Protein AF-A0A6P0Z6N1-F1 (afdb_monomer_lite)

Radius of gyration: 16.87 Å; chains: 1; bounding box: 53×47×27 Å

Sequence (108 aa):
IQEVVEIQPEQQIAQHNYTTEQMQTLAKTAVEIQQFLTQLQAQGYSLEDAQQKLASDWATQAKLNPTVKTKLENLRQYLNNATAQSILGEPALKVINWARELSGILLR

pLDDT: mean 76.7, std 16.62, range [38.41, 93.12]

Secondary structure (DSSP, 8-state):
-------------------HHHHHHHHHHHHHHHHHHHHHHHTT--HHHHHHHHHHHHHHHHHH-HHHHHHHHHHHHHHTSHHHHHHHHHHHHHHHHHHHHHTT----

Structure (mmCIF, N/CA/C/O backbone):
data_AF-A0A6P0Z6N1-F1
#
_entry.id   AF-A0A6P0Z6N1-F1
#
loop_
_atom_site.group_PDB
_atom_site.id
_atom_site.type_symbol
_atom_site.label_atom_id
_atom_site.label_alt_id
_atom_site.label_comp_id
_atom_site.label_asym_id
_atom_site.label_entity_id
_atom_site.label_seq_id
_atom_site.pdbx_PDB_ins_code
_atom_site.Cartn_x
_atom_site.Cartn_y
_atom_site.Cartn_z
_atom_site.occupancy
_atom_site.B_iso_or_equiv
_atom_site.auth_seq_id
_atom_site.auth_comp_id
_atom_site.auth_asym_id
_atom_site.auth_atom_id
_atom_site.pdbx_PDB_model_num
ATOM 1 N N . ILE A 1 1 ? 39.189 -38.153 -2.707 1.00 43.16 1 ILE A N 1
ATOM 2 C CA . ILE A 1 1 ? 39.049 -37.118 -1.655 1.00 43.16 1 ILE A CA 1
ATOM 3 C C . ILE A 1 1 ? 38.981 -35.804 -2.432 1.00 43.16 1 ILE A C 1
ATOM 5 O O . ILE A 1 1 ? 39.949 -35.528 -3.124 1.00 43.16 1 ILE A O 1
ATOM 9 N N . GLN A 1 2 ? 37.778 -35.324 -2.788 1.00 40.50 2 GLN A N 1
ATOM 10 C CA . GLN A 1 2 ? 36.981 -34.321 -2.036 1.00 40.50 2 GLN A CA 1
ATOM 11 C C . GLN A 1 2 ? 37.829 -33.052 -1.796 1.00 40.50 2 GLN A C 1
ATOM 13 O O . GLN A 1 2 ? 38.944 -33.181 -1.318 1.00 40.50 2 GLN A O 1
ATOM 18 N N . GLU A 1 3 ? 37.443 -31.840 -2.190 1.00 42.31 3 GLU A N 1
ATOM 19 C CA . GLU A 1 3 ? 36.130 -31.199 -2.074 1.00 42.31 3 GLU A CA 1
ATOM 20 C C . GLU A 1 3 ? 35.762 -30.389 -3.325 1.00 42.31 3 GLU A C 1
ATOM 22 O O . GLU A 1 3 ? 36.521 -29.549 -3.804 1.00 42.31 3 GLU A O 1
ATOM 27 N N . VAL A 1 4 ? 34.548 -30.619 -3.819 1.00 46.22 4 VAL A N 1
ATOM 28 C CA . VAL A 1 4 ? 33.827 -29.658 -4.651 1.00 46.22 4 VAL A CA 1
ATOM 29 C C . VAL A 1 4 ? 33.225 -28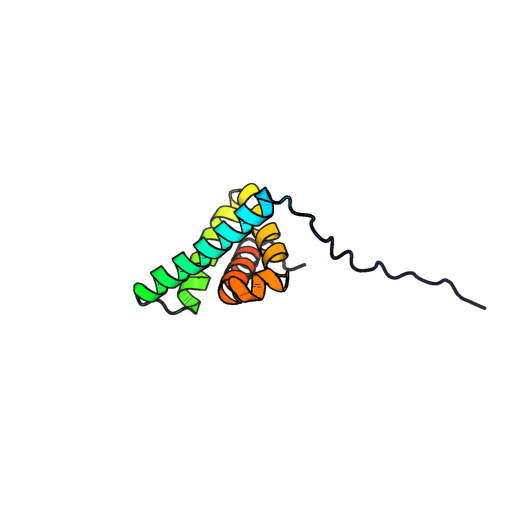.675 -3.655 1.00 46.22 4 VAL A C 1
ATOM 31 O O . VAL A 1 4 ? 32.314 -29.041 -2.916 1.00 46.22 4 VAL A O 1
ATOM 34 N N . VAL A 1 5 ? 33.775 -27.465 -3.564 1.00 46.31 5 VAL A N 1
ATOM 35 C CA . VAL A 1 5 ? 33.132 -26.392 -2.800 1.00 46.31 5 VAL A CA 1
ATOM 36 C C . VAL A 1 5 ? 31.929 -25.954 -3.623 1.00 46.31 5 VAL A C 1
ATOM 38 O O . VAL A 1 5 ? 32.034 -25.155 -4.552 1.00 46.31 5 VAL A O 1
ATOM 41 N N . GLU A 1 6 ? 30.792 -26.569 -3.323 1.00 43.88 6 GLU A N 1
ATOM 42 C CA . GLU A 1 6 ? 29.479 -26.153 -3.784 1.00 43.88 6 GLU A CA 1
ATOM 43 C C . GLU A 1 6 ? 29.203 -24.784 -3.155 1.00 43.88 6 GLU A C 1
ATOM 45 O O . GLU A 1 6 ? 28.761 -24.665 -2.011 1.00 43.88 6 GLU A O 1
ATOM 50 N N . ILE A 1 7 ? 29.573 -23.729 -3.883 1.00 51.03 7 ILE A N 1
ATOM 51 C CA . ILE A 1 7 ? 29.217 -22.365 -3.517 1.00 51.03 7 ILE A CA 1
ATOM 52 C C . ILE A 1 7 ? 27.707 -22.286 -3.717 1.00 51.03 7 ILE A C 1
ATOM 54 O O . ILE A 1 7 ? 27.211 -22.167 -4.838 1.00 51.03 7 ILE A O 1
ATOM 58 N N . GLN A 1 8 ? 26.988 -22.462 -2.610 1.00 40.97 8 GLN A N 1
ATOM 59 C CA . GLN A 1 8 ? 25.561 -22.204 -2.488 1.00 40.97 8 GLN A CA 1
ATOM 60 C C . GLN A 1 8 ? 25.264 -20.881 -3.201 1.00 40.97 8 GLN A C 1
ATOM 62 O O . GLN A 1 8 ? 26.051 -19.945 -3.032 1.00 40.97 8 GLN A O 1
ATOM 67 N N . PRO A 1 9 ? 24.188 -20.770 -4.001 1.00 43.53 9 PRO A N 1
ATOM 68 C CA . PRO A 1 9 ? 23.814 -19.495 -4.580 1.00 43.53 9 PRO A CA 1
ATOM 69 C C . PRO A 1 9 ? 23.486 -18.578 -3.409 1.00 43.53 9 PRO A C 1
ATOM 71 O O . PRO A 1 9 ? 22.402 -18.657 -2.827 1.00 43.53 9 PRO A O 1
ATOM 74 N N . GLU A 1 10 ? 24.475 -17.771 -3.020 1.00 41.72 10 GLU A N 1
ATOM 75 C CA . GLU A 1 10 ? 24.323 -16.683 -2.082 1.00 41.72 10 GLU A CA 1
ATOM 76 C C . GLU A 1 10 ? 23.075 -15.960 -2.533 1.00 41.72 10 GLU A C 1
ATOM 78 O O . GLU A 1 10 ? 22.972 -15.522 -3.684 1.00 41.72 10 GLU A O 1
ATOM 83 N N . GLN A 1 11 ? 22.084 -15.971 -1.648 1.00 42.66 11 GLN A N 1
ATOM 84 C CA . GLN A 1 11 ? 20.846 -15.260 -1.825 1.00 42.66 11 GLN A CA 1
ATOM 85 C C . GLN A 1 11 ? 21.242 -13.845 -2.208 1.00 42.66 11 GLN A C 1
ATOM 87 O O . GLN A 1 11 ? 21.694 -13.067 -1.370 1.00 42.66 11 GLN A O 1
ATOM 92 N N . GLN A 1 12 ? 21.142 -13.545 -3.502 1.00 38.41 12 GLN A N 1
ATOM 93 C CA . GLN A 1 12 ? 21.240 -12.202 -4.016 1.00 38.41 12 GLN A CA 1
ATOM 94 C C . GLN A 1 12 ? 20.034 -11.488 -3.423 1.00 38.41 12 GLN A C 1
ATOM 96 O O . GLN A 1 12 ? 18.979 -11.373 -4.046 1.00 38.41 12 GLN A O 1
ATOM 101 N N . ILE A 1 13 ? 20.183 -11.001 -2.192 1.00 45.75 13 ILE A N 1
ATOM 102 C CA . ILE A 1 13 ? 19.475 -9.822 -1.745 1.00 45.75 13 ILE A CA 1
ATOM 103 C C . ILE A 1 13 ? 20.055 -8.750 -2.655 1.00 45.75 13 ILE A C 1
ATOM 105 O O . ILE A 1 13 ? 21.063 -8.118 -2.345 1.00 45.75 13 ILE A O 1
ATOM 109 N N . ALA A 1 14 ? 19.514 -8.670 -3.871 1.00 44.22 14 ALA A N 1
ATOM 110 C CA . ALA A 1 14 ? 19.802 -7.604 -4.792 1.00 44.22 14 ALA A CA 1
ATOM 111 C C . ALA A 1 14 ? 19.461 -6.349 -4.003 1.00 44.22 14 ALA A C 1
ATOM 113 O O . ALA A 1 14 ? 18.284 -6.044 -3.801 1.00 44.22 14 ALA A O 1
ATOM 114 N N . GLN A 1 15 ? 20.488 -5.683 -3.469 1.00 48.84 15 GLN A N 1
ATOM 115 C CA . GLN A 1 15 ? 20.359 -4.324 -2.996 1.00 48.84 15 GLN A CA 1
ATOM 116 C C . GLN A 1 15 ? 19.893 -3.566 -4.229 1.00 48.84 15 GLN A C 1
ATOM 118 O O . GLN A 1 15 ? 20.680 -3.263 -5.125 1.00 48.84 15 GLN A O 1
ATOM 123 N N . HIS A 1 16 ? 18.577 -3.392 -4.348 1.00 55.88 16 HIS A N 1
ATOM 124 C CA . HIS A 1 16 ? 18.010 -2.537 -5.361 1.00 55.88 16 HIS A CA 1
ATOM 125 C C . HIS A 1 16 ? 18.575 -1.159 -5.055 1.00 55.88 16 HIS A C 1
ATOM 127 O O . HIS A 1 16 ? 18.179 -0.508 -4.088 1.00 55.88 16 HIS A O 1
ATOM 133 N N . ASN A 1 17 ? 19.559 -0.751 -5.851 1.00 64.38 17 ASN A N 1
ATOM 134 C CA . ASN A 1 17 ? 20.099 0.594 -5.829 1.00 64.38 17 ASN A CA 1
ATOM 135 C C . ASN A 1 17 ? 19.031 1.506 -6.427 1.00 64.38 17 ASN A C 1
ATOM 137 O O . ASN A 1 17 ? 19.071 1.852 -7.606 1.00 64.38 17 ASN A O 1
ATOM 141 N N . TYR A 1 18 ? 18.025 1.832 -5.617 1.00 65.88 18 TYR A N 1
ATOM 142 C CA . TYR A 1 18 ? 17.039 2.836 -5.967 1.00 65.88 18 TYR A CA 1
ATOM 143 C C . TYR A 1 18 ? 17.765 4.154 -6.218 1.00 65.88 18 TYR A C 1
ATOM 145 O O . TYR A 1 18 ? 18.618 4.565 -5.428 1.00 65.88 18 TYR A O 1
ATOM 153 N N . THR A 1 19 ? 17.410 4.844 -7.298 1.00 76.75 19 THR A N 1
ATOM 154 C CA . THR A 1 19 ? 17.842 6.235 -7.461 1.00 76.75 19 THR A CA 1
ATOM 155 C C . THR A 1 19 ? 17.251 7.087 -6.333 1.00 76.75 19 THR A C 1
ATOM 157 O O . THR A 1 19 ? 16.224 6.734 -5.746 1.00 76.75 19 THR A O 1
ATOM 160 N N . THR A 1 20 ? 17.853 8.243 -6.041 1.00 75.06 20 THR A N 1
ATOM 161 C CA . THR A 1 20 ? 17.321 9.181 -5.035 1.00 75.06 20 THR A CA 1
ATOM 162 C C . THR A 1 20 ? 15.844 9.516 -5.284 1.00 75.06 20 THR A C 1
ATOM 164 O O . THR A 1 20 ? 15.048 9.549 -4.348 1.00 75.06 20 THR A O 1
ATOM 167 N N . GLU A 1 21 ? 15.451 9.687 -6.548 1.00 76.12 21 GLU A N 1
ATOM 168 C CA . GLU A 1 21 ? 14.068 9.970 -6.954 1.00 76.12 21 GLU A CA 1
ATOM 169 C C . GLU A 1 21 ? 13.120 8.783 -6.704 1.00 76.12 21 GLU A C 1
ATOM 171 O O . GLU A 1 21 ? 11.995 8.955 -6.220 1.00 76.12 21 GLU A O 1
ATOM 176 N N . GLN A 1 22 ? 13.581 7.555 -6.965 1.00 75.19 22 GLN A N 1
ATOM 177 C CA . GLN A 1 22 ? 12.819 6.344 -6.658 1.00 75.19 22 GLN A CA 1
ATOM 178 C C . GLN A 1 22 ? 12.635 6.178 -5.149 1.00 75.19 22 GLN A C 1
ATOM 180 O O . GLN A 1 22 ? 11.517 5.921 -4.704 1.00 75.19 22 GLN A O 1
ATOM 185 N N . MET A 1 23 ? 13.688 6.393 -4.354 1.00 76.62 23 MET A N 1
ATOM 186 C CA . MET A 1 23 ? 13.589 6.355 -2.892 1.00 76.62 23 MET A CA 1
ATOM 187 C C . MET A 1 23 ? 12.586 7.384 -2.367 1.00 76.62 23 MET A C 1
ATOM 189 O O . MET A 1 23 ? 11.746 7.041 -1.540 1.00 76.62 23 MET A O 1
ATOM 193 N N . GLN A 1 24 ? 12.617 8.620 -2.874 1.00 78.44 24 GLN A N 1
ATOM 194 C CA . GLN A 1 24 ? 11.657 9.661 -2.492 1.00 78.44 24 GLN A CA 1
ATOM 195 C C . GLN A 1 24 ? 10.217 9.280 -2.852 1.00 78.44 24 GLN A C 1
ATOM 197 O O . GLN A 1 24 ? 9.306 9.467 -2.045 1.00 78.44 24 GLN A O 1
ATOM 202 N N . THR A 1 25 ? 10.002 8.700 -4.034 1.00 84.00 25 THR A N 1
ATOM 203 C CA . THR A 1 25 ? 8.673 8.256 -4.481 1.00 84.00 25 THR A CA 1
ATOM 204 C C . THR A 1 25 ? 8.130 7.114 -3.618 1.00 84.00 25 THR A C 1
ATOM 206 O O . THR A 1 25 ? 6.946 7.104 -3.263 1.00 84.00 25 THR A O 1
ATOM 209 N N . LEU A 1 26 ? 8.987 6.154 -3.261 1.00 81.69 26 LEU A N 1
ATOM 210 C CA . LEU A 1 26 ? 8.631 5.025 -2.399 1.00 81.69 26 LEU A CA 1
ATOM 211 C C . LEU A 1 26 ? 8.348 5.492 -0.969 1.00 81.69 26 LEU A C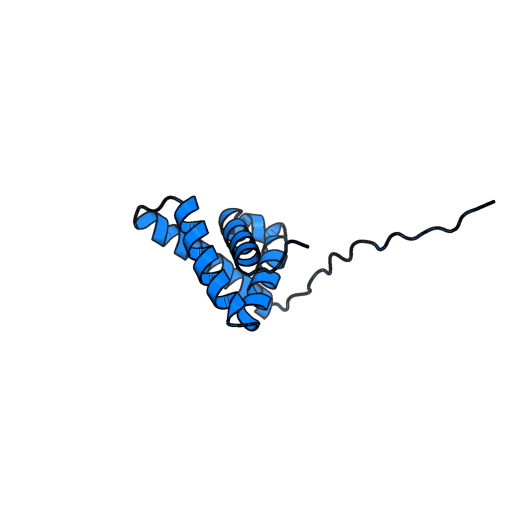 1
ATOM 213 O O . LEU A 1 26 ? 7.312 5.129 -0.414 1.00 81.69 26 LEU A O 1
ATOM 217 N N . ALA A 1 27 ? 9.190 6.374 -0.423 1.00 81.94 27 ALA A N 1
ATOM 218 C CA . ALA A 1 27 ? 8.975 6.998 0.879 1.00 81.94 27 ALA A CA 1
ATOM 219 C C . ALA A 1 27 ? 7.645 7.762 0.921 1.00 81.94 27 ALA A C 1
ATOM 221 O O . ALA A 1 27 ? 6.836 7.548 1.820 1.00 81.94 27 ALA A O 1
ATOM 222 N N . LYS A 1 28 ? 7.371 8.594 -0.094 1.00 84.75 28 LYS A N 1
ATOM 223 C CA . LYS A 1 28 ? 6.108 9.333 -0.212 1.00 84.75 28 LYS A CA 1
ATOM 224 C C . LYS A 1 28 ? 4.909 8.391 -0.233 1.00 84.75 28 LYS A C 1
ATOM 226 O O . LYS A 1 28 ? 3.949 8.605 0.495 1.00 84.75 28 LYS A O 1
ATOM 231 N N . THR A 1 29 ? 4.985 7.326 -1.025 1.00 84.81 29 THR A N 1
ATOM 232 C CA . THR A 1 29 ? 3.889 6.360 -1.123 1.00 84.81 29 THR A CA 1
ATOM 233 C C . THR A 1 29 ? 3.655 5.627 0.20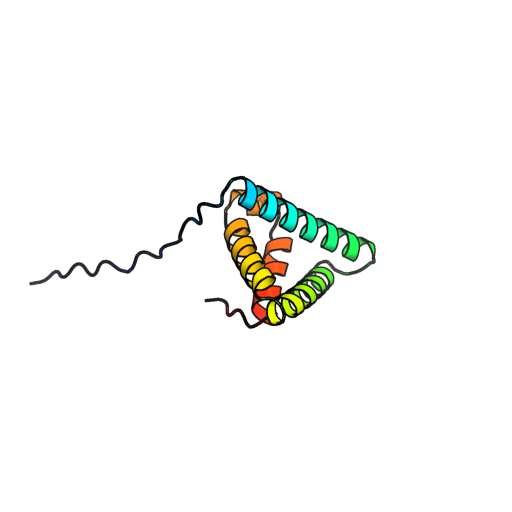5 1.00 84.81 29 THR A C 1
ATOM 235 O O . THR A 1 29 ? 2.517 5.362 0.582 1.00 84.81 29 THR A O 1
ATOM 238 N N . ALA A 1 30 ? 4.715 5.305 0.944 1.00 82.19 30 ALA A N 1
ATOM 239 C CA . ALA A 1 30 ? 4.588 4.699 2.263 1.00 82.19 30 ALA A CA 1
ATOM 240 C C . ALA A 1 30 ? 3.953 5.658 3.290 1.00 82.19 30 ALA A C 1
ATOM 242 O O . ALA A 1 30 ? 3.126 5.228 4.094 1.00 82.19 30 ALA A O 1
ATOM 243 N N . VAL A 1 31 ? 4.269 6.957 3.221 1.00 85.56 31 VAL A N 1
ATOM 244 C CA . VAL A 1 31 ? 3.583 7.991 4.017 1.00 85.56 31 VAL A CA 1
ATOM 245 C C . VAL A 1 31 ? 2.100 8.061 3.646 1.00 85.56 31 VAL A C 1
ATOM 247 O O . VAL A 1 31 ? 1.253 8.096 4.534 1.00 85.56 31 VAL A O 1
ATOM 250 N N . GLU A 1 32 ? 1.764 8.024 2.353 1.00 87.56 32 GLU A N 1
ATOM 251 C CA . GLU A 1 32 ? 0.371 8.019 1.881 1.00 87.56 32 GLU A CA 1
ATOM 252 C C . GLU A 1 32 ? -0.411 6.810 2.426 1.00 87.56 32 GLU A C 1
ATOM 254 O O . GLU A 1 32 ? -1.561 6.962 2.839 1.00 87.56 32 GLU A O 1
ATOM 259 N N . ILE A 1 33 ? 0.215 5.627 2.515 1.00 87.38 33 ILE A N 1
ATOM 260 C CA . ILE A 1 33 ? -0.390 4.443 3.149 1.00 87.38 33 ILE A CA 1
ATOM 261 C C . ILE A 1 33 ? -0.708 4.720 4.622 1.00 87.38 33 ILE A C 1
ATOM 263 O O . ILE A 1 33 ? -1.838 4.497 5.054 1.00 87.38 33 ILE A O 1
ATOM 267 N N . GLN A 1 34 ? 0.253 5.225 5.400 1.00 85.38 34 GLN A N 1
ATOM 268 C CA . GLN A 1 34 ? 0.026 5.533 6.817 1.00 85.38 34 GLN A CA 1
ATOM 269 C C . GLN A 1 34 ? -1.068 6.587 7.018 1.00 85.38 34 GLN A C 1
ATOM 271 O O . GLN A 1 34 ? -1.905 6.456 7.915 1.00 85.38 34 GLN A O 1
ATOM 276 N N . GLN A 1 35 ? -1.086 7.619 6.174 1.00 88.88 35 GLN A N 1
ATOM 277 C CA . GLN A 1 35 ? -2.118 8.650 6.204 1.00 88.88 35 GLN A CA 1
ATOM 278 C C . GLN A 1 35 ? -3.498 8.059 5.915 1.00 88.88 35 GLN A C 1
ATOM 280 O O . GLN A 1 35 ? -4.447 8.362 6.635 1.00 88.88 35 GLN A O 1
ATOM 285 N N . PHE A 1 36 ? -3.610 7.174 4.924 1.00 89.81 36 PHE A N 1
ATOM 286 C CA . PHE A 1 36 ? -4.872 6.511 4.605 1.00 89.81 36 PHE A CA 1
ATOM 287 C C . PHE A 1 36 ? -5.356 5.608 5.745 1.00 89.81 36 PHE A C 1
ATOM 289 O O . PHE A 1 36 ? -6.527 5.659 6.117 1.00 89.81 36 PHE A O 1
ATOM 296 N N . LEU A 1 37 ? -4.455 4.834 6.360 1.00 89.44 37 LEU A N 1
ATOM 297 C CA . LEU A 1 37 ? -4.787 4.027 7.538 1.00 89.44 37 LEU A CA 1
ATOM 298 C C . LEU A 1 37 ? -5.291 4.907 8.689 1.00 89.44 37 LEU A C 1
ATOM 300 O O . LEU A 1 37 ? -6.334 4.618 9.268 1.00 89.44 37 LEU A O 1
ATOM 304 N N . THR A 1 38 ? -4.613 6.026 8.953 1.00 90.19 38 THR A N 1
ATOM 305 C CA . THR A 1 38 ? -5.024 6.996 9.981 1.00 90.19 38 THR A CA 1
ATOM 306 C C . THR A 1 38 ? -6.410 7.580 9.684 1.00 90.19 38 THR A C 1
ATOM 308 O O . THR A 1 38 ? -7.242 7.695 10.583 1.00 90.19 38 THR A O 1
ATOM 311 N N . GLN A 1 39 ? -6.700 7.909 8.420 1.00 92.44 39 GLN A N 1
ATOM 312 C CA . GLN A 1 39 ? -8.013 8.410 8.000 1.00 92.44 39 GLN A CA 1
ATOM 313 C C . GLN A 1 39 ? -9.121 7.368 8.168 1.00 92.44 39 GLN A C 1
ATOM 315 O O . GLN A 1 39 ? -10.238 7.727 8.538 1.00 92.44 39 GLN A O 1
ATOM 320 N N . LEU A 1 40 ? -8.841 6.091 7.903 1.00 90.56 40 LEU A N 1
ATOM 321 C CA . LEU A 1 40 ? -9.805 5.015 8.130 1.00 90.56 40 LEU A CA 1
ATOM 322 C C . LEU A 1 40 ? -10.031 4.772 9.623 1.00 90.56 40 LEU A C 1
ATOM 324 O O . LEU A 1 40 ? -11.174 4.640 10.053 1.00 90.56 40 LEU A O 1
ATOM 328 N N . GLN A 1 41 ? -8.981 4.806 10.440 1.00 90.69 41 GLN A N 1
ATOM 329 C CA . GLN A 1 41 ? -9.138 4.712 11.892 1.00 90.69 41 GLN A CA 1
ATOM 330 C C . GLN A 1 41 ? -9.971 5.871 12.454 1.00 90.69 41 GLN A C 1
ATOM 332 O O . GLN A 1 41 ? -10.843 5.654 13.292 1.00 90.69 41 GLN A O 1
ATOM 337 N N . ALA A 1 42 ? -9.786 7.089 11.935 1.00 93.12 42 ALA A N 1
ATOM 338 C CA . ALA A 1 42 ? -10.610 8.245 12.294 1.00 93.12 42 ALA A CA 1
ATOM 339 C 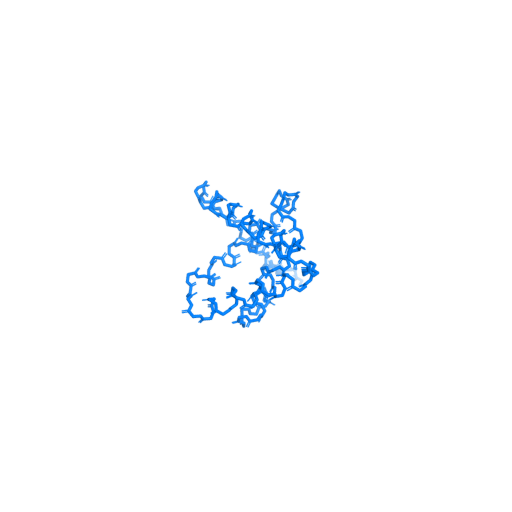C . ALA A 1 42 ? -12.091 8.095 11.884 1.00 93.12 42 ALA A C 1
ATOM 341 O O . ALA A 1 42 ? -12.960 8.719 12.486 1.00 93.12 42 ALA A O 1
ATOM 342 N N . GLN A 1 43 ? -12.391 7.250 10.892 1.00 92.50 43 GLN A N 1
ATOM 343 C CA . GLN A 1 43 ? -13.757 6.891 10.487 1.00 92.50 43 GLN A CA 1
ATOM 344 C C . GLN A 1 43 ? -14.355 5.743 11.321 1.00 92.50 43 GLN A C 1
ATOM 346 O O . GLN A 1 43 ? -15.480 5.323 11.062 1.00 92.50 43 GLN A O 1
ATOM 351 N N . GLY A 1 44 ? -13.625 5.238 12.320 1.00 92.56 44 GLY A N 1
ATOM 352 C CA . GLY A 1 44 ? -14.076 4.173 13.215 1.00 92.56 44 GLY A CA 1
ATOM 353 C C . GLY A 1 44 ? -13.693 2.759 12.775 1.00 92.56 44 GLY A C 1
ATOM 354 O O . GLY A 1 44 ? -14.106 1.803 13.427 1.00 92.56 44 GLY A O 1
ATOM 355 N N . TYR A 1 45 ? -12.901 2.599 11.709 1.00 91.75 45 TYR A N 1
ATOM 356 C CA . TYR A 1 45 ? -12.361 1.288 11.345 1.00 91.75 45 TYR A CA 1
ATOM 357 C C . TYR A 1 45 ? -11.271 0.860 12.330 1.00 91.75 45 TYR A C 1
ATOM 359 O O . TYR A 1 45 ? -10.461 1.674 12.784 1.00 91.75 45 TYR A O 1
ATOM 367 N N . SER A 1 46 ? -11.197 -0.439 12.624 1.00 92.88 46 SER A N 1
ATOM 368 C CA . SER A 1 46 ? -10.012 -0.983 13.285 1.00 92.88 46 SER A CA 1
ATOM 369 C C . SER A 1 46 ? -8.792 -0.836 12.364 1.00 92.88 46 SER A C 1
ATOM 371 O O . SER A 1 46 ? -8.922 -0.740 11.140 1.00 92.88 46 SER A O 1
ATOM 373 N N . LEU A 1 47 ? -7.584 -0.827 12.936 1.00 87.75 47 LEU A N 1
ATOM 374 C CA . LEU A 1 47 ? -6.356 -0.807 12.134 1.00 87.75 47 LEU A CA 1
ATOM 375 C C . LEU A 1 47 ? -6.313 -1.991 11.155 1.00 87.75 47 LEU A C 1
ATOM 377 O O . LEU A 1 47 ? -5.873 -1.836 10.020 1.00 87.75 47 LEU A O 1
ATOM 381 N N . GLU A 1 48 ? -6.789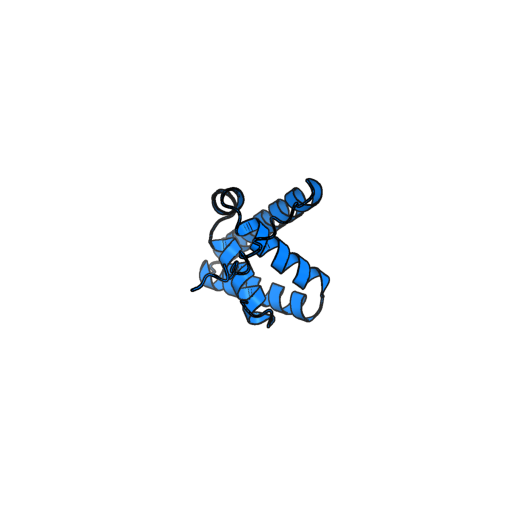 -3.157 11.584 1.00 89.75 48 GLU A N 1
ATOM 382 C CA . GLU A 1 48 ? -6.791 -4.364 10.766 1.00 89.75 48 GLU A CA 1
ATOM 383 C C . GLU A 1 48 ? -7.762 -4.267 9.583 1.00 89.75 48 GLU A C 1
ATOM 385 O O . GLU A 1 48 ? -7.360 -4.522 8.447 1.00 89.75 48 GLU A O 1
ATOM 390 N N . ASP A 1 49 ? -8.995 -3.806 9.812 1.00 91.25 49 ASP A N 1
ATOM 391 C CA . ASP A 1 49 ? -9.968 -3.587 8.733 1.00 91.25 49 ASP A CA 1
ATOM 392 C C . ASP A 1 49 ? -9.461 -2.537 7.740 1.00 91.25 49 ASP A C 1
ATOM 394 O O . ASP A 1 49 ? -9.595 -2.694 6.523 1.00 91.25 49 ASP A O 1
ATOM 398 N N . ALA A 1 50 ? -8.826 -1.477 8.249 1.00 91.81 50 ALA A N 1
ATOM 399 C CA . ALA A 1 50 ? -8.230 -0.441 7.419 1.00 91.81 50 ALA A CA 1
ATOM 400 C C . ALA A 1 50 ? -7.113 -0.998 6.524 1.00 91.81 50 ALA A C 1
ATOM 402 O O . ALA A 1 50 ? -7.050 -0.689 5.329 1.00 91.81 50 ALA A O 1
ATOM 403 N N . GLN A 1 51 ? -6.263 -1.859 7.087 1.00 91.81 51 GLN A N 1
ATOM 404 C CA . GLN A 1 51 ? -5.203 -2.539 6.352 1.00 91.81 51 GLN A CA 1
ATOM 405 C C . GLN A 1 51 ? -5.762 -3.480 5.285 1.00 91.81 51 GLN A C 1
ATOM 407 O O . GLN A 1 51 ? -5.287 -3.445 4.150 1.00 91.81 51 GLN A O 1
ATOM 412 N N . GLN A 1 52 ? -6.776 -4.289 5.615 1.00 91.38 52 GLN A N 1
ATOM 413 C CA . GLN A 1 52 ? -7.403 -5.211 4.663 1.00 91.38 52 GLN A CA 1
ATOM 414 C C . GLN A 1 52 ? -8.062 -4.456 3.512 1.00 91.38 52 GLN A C 1
ATOM 416 O O . GLN A 1 52 ? -7.893 -4.826 2.349 1.00 91.38 52 GLN A O 1
ATOM 421 N N . LYS A 1 53 ? -8.775 -3.369 3.824 1.00 91.56 53 LYS A N 1
ATOM 422 C CA . LYS A 1 53 ? -9.451 -2.541 2.826 1.00 91.56 53 LYS A CA 1
ATOM 423 C C . LYS A 1 53 ? -8.456 -1.948 1.832 1.00 91.56 53 LYS A C 1
ATOM 425 O O . LYS A 1 53 ? -8.602 -2.149 0.628 1.00 91.56 53 LYS A O 1
ATOM 430 N N . LEU A 1 54 ? -7.414 -1.283 2.333 1.00 91.44 54 LEU A N 1
ATOM 431 C CA . LEU A 1 54 ? -6.388 -0.692 1.477 1.00 91.44 54 LEU A CA 1
ATOM 432 C C . LEU A 1 54 ? -5.637 -1.760 0.666 1.00 91.44 54 LEU A C 1
ATOM 434 O O . LEU A 1 54 ? -5.387 -1.572 -0.526 1.00 91.44 54 LEU A O 1
ATOM 438 N N . ALA A 1 55 ? -5.316 -2.897 1.289 1.00 92.00 55 ALA A N 1
ATOM 439 C CA . ALA A 1 55 ? -4.654 -4.006 0.617 1.00 92.00 55 ALA A CA 1
ATOM 440 C C . ALA A 1 55 ? -5.499 -4.581 -0.528 1.00 92.00 55 ALA A C 1
ATOM 442 O O . ALA A 1 55 ? -4.969 -4.838 -1.607 1.00 92.00 55 ALA A O 1
ATOM 443 N N . SER A 1 56 ? -6.808 -4.742 -0.325 1.00 92.19 56 SER A N 1
ATOM 444 C CA . SER A 1 56 ? -7.742 -5.220 -1.350 1.00 92.19 56 SER A CA 1
ATOM 445 C C . SER A 1 56 ? -7.842 -4.259 -2.540 1.00 92.19 56 SER A C 1
ATOM 447 O O . SER A 1 56 ? -7.815 -4.694 -3.698 1.00 92.19 56 SER A O 1
ATOM 449 N N . ASP A 1 57 ? -7.904 -2.951 -2.281 1.00 90.88 57 ASP A N 1
ATOM 450 C CA . ASP A 1 57 ? -7.950 -1.934 -3.337 1.00 90.88 57 ASP A CA 1
ATOM 451 C C . ASP A 1 57 ? -6.670 -1.966 -4.181 1.00 90.88 57 ASP A C 1
ATOM 453 O O . ASP A 1 57 ? -6.712 -2.013 -5.414 1.00 90.88 57 ASP A O 1
ATOM 457 N N . TRP A 1 58 ? -5.513 -2.032 -3.523 1.00 90.50 58 TRP A N 1
ATOM 458 C CA . TRP A 1 58 ? -4.223 -2.127 -4.200 1.00 90.50 58 TRP A CA 1
ATOM 459 C C . TRP A 1 58 ? -4.031 -3.451 -4.928 1.00 90.50 58 TRP A C 1
ATOM 461 O O . TRP A 1 58 ? -3.479 -3.464 -6.027 1.00 90.50 58 TRP A O 1
ATOM 471 N N . ALA A 1 59 ? -4.520 -4.557 -4.371 1.00 90.69 59 ALA A N 1
ATOM 472 C CA . ALA A 1 59 ? -4.507 -5.849 -5.040 1.00 90.69 59 ALA A CA 1
ATOM 473 C C . ALA A 1 59 ? -5.323 -5.814 -6.335 1.00 90.69 59 ALA A C 1
ATOM 475 O O . ALA A 1 59 ? -4.878 -6.321 -7.365 1.00 90.69 59 ALA A O 1
ATOM 476 N N . THR A 1 60 ? -6.498 -5.181 -6.300 1.00 91.94 60 THR A N 1
ATOM 477 C CA . THR A 1 60 ? -7.355 -5.000 -7.478 1.00 91.94 60 THR A CA 1
ATOM 478 C C . THR A 1 60 ? -6.638 -4.175 -8.542 1.00 91.94 60 THR A C 1
ATOM 480 O O . THR A 1 60 ? -6.569 -4.588 -9.699 1.00 91.94 60 THR A O 1
ATOM 483 N N . GLN A 1 61 ? -6.015 -3.060 -8.153 1.00 88.94 61 GLN A N 1
ATOM 484 C CA . GLN A 1 61 ? -5.223 -2.253 -9.080 1.00 88.94 61 GLN A CA 1
ATOM 485 C C . GLN A 1 61 ? -4.006 -3.010 -9.626 1.00 88.94 61 GLN A C 1
ATOM 487 O O . GLN A 1 61 ? -3.716 -2.908 -10.812 1.00 88.94 61 GLN A O 1
ATOM 492 N N . ALA A 1 62 ? -3.320 -3.808 -8.808 1.00 87.69 62 ALA A N 1
ATOM 493 C CA . ALA A 1 62 ? -2.155 -4.586 -9.224 1.00 87.69 62 ALA A CA 1
ATOM 494 C C . ALA A 1 62 ? -2.501 -5.728 -10.191 1.00 87.69 62 ALA A C 1
ATOM 496 O O . ALA A 1 62 ? -1.698 -6.044 -11.068 1.00 87.69 62 ALA A O 1
ATOM 497 N N . LYS A 1 63 ? -3.695 -6.326 -10.065 1.00 86.31 63 LYS A N 1
ATOM 498 C CA . LYS A 1 63 ? -4.216 -7.303 -11.038 1.00 86.31 63 LYS A CA 1
ATOM 499 C C . LYS A 1 63 ? -4.469 -6.664 -12.402 1.00 86.31 63 LYS A C 1
ATOM 501 O O . LYS A 1 63 ? -4.243 -7.304 -13.423 1.00 86.31 63 LYS A O 1
ATOM 506 N N . LEU A 1 64 ? -4.948 -5.420 -12.408 1.00 88.81 64 LEU A N 1
ATOM 507 C CA . LEU A 1 64 ? -5.341 -4.702 -13.622 1.00 88.81 64 LEU A CA 1
ATOM 508 C C . LEU A 1 64 ? -4.193 -3.898 -14.248 1.00 88.81 64 LEU A C 1
ATOM 510 O O . LEU A 1 64 ? -4.240 -3.593 -15.437 1.00 88.81 64 LEU A O 1
ATOM 514 N N . ASN A 1 65 ? -3.170 -3.542 -13.466 1.00 85.31 65 ASN A N 1
ATOM 515 C CA . ASN A 1 65 ? -2.102 -2.642 -13.882 1.00 85.31 65 ASN A CA 1
ATOM 516 C C . ASN A 1 65 ? -0.709 -3.169 -13.466 1.00 85.31 65 ASN A C 1
ATOM 518 O O . ASN A 1 65 ? -0.366 -3.151 -12.276 1.00 85.31 65 ASN A O 1
ATOM 522 N N . PRO A 1 66 ? 0.147 -3.564 -14.432 1.00 84.44 66 PRO A N 1
ATOM 523 C CA . PRO A 1 66 ? 1.484 -4.082 -14.143 1.00 84.44 66 PRO A CA 1
ATOM 524 C C . PRO A 1 66 ? 2.399 -3.048 -13.471 1.00 84.44 66 PRO A C 1
ATOM 526 O O . PRO A 1 66 ? 3.265 -3.422 -12.683 1.00 84.44 66 PRO A O 1
ATOM 529 N N . THR A 1 67 ? 2.184 -1.750 -13.701 1.00 87.25 67 THR A N 1
ATOM 530 C CA . THR A 1 67 ? 2.942 -0.680 -13.036 1.00 87.25 67 THR A CA 1
ATOM 531 C C . THR A 1 67 ? 2.683 -0.670 -11.530 1.00 87.25 67 THR A C 1
ATOM 533 O O . THR A 1 67 ? 3.615 -0.510 -10.743 1.00 87.25 67 THR A O 1
ATOM 536 N N . VAL A 1 68 ? 1.433 -0.898 -11.109 1.00 85.94 68 VAL A N 1
ATOM 537 C CA . VAL A 1 68 ? 1.067 -0.975 -9.683 1.00 85.94 68 VAL A CA 1
ATOM 538 C C . VAL A 1 68 ? 1.662 -2.229 -9.046 1.00 85.94 68 VAL A C 1
ATOM 540 O O . VAL A 1 68 ? 2.189 -2.164 -7.937 1.00 85.94 68 VAL A O 1
ATOM 543 N N . LYS A 1 69 ? 1.675 -3.349 -9.775 1.00 85.12 69 LYS A N 1
ATOM 544 C CA . LYS A 1 69 ? 2.363 -4.577 -9.355 1.00 85.12 69 LYS A CA 1
ATOM 545 C C . LYS A 1 69 ? 3.863 -4.355 -9.121 1.00 85.12 69 LYS A C 1
ATOM 547 O O . LYS A 1 69 ? 4.369 -4.739 -8.069 1.00 85.12 69 LYS A O 1
ATOM 552 N N . THR A 1 70 ? 4.567 -3.694 -10.039 1.00 86.44 70 THR A N 1
ATOM 553 C CA . THR A 1 70 ? 5.988 -3.354 -9.842 1.00 86.44 70 THR A CA 1
ATOM 554 C C . THR A 1 70 ? 6.179 -2.391 -8.669 1.00 86.44 70 THR A C 1
ATOM 556 O O . THR A 1 70 ? 7.104 -2.554 -7.875 1.00 86.44 70 THR A O 1
ATOM 559 N N . LYS A 1 71 ? 5.276 -1.415 -8.500 1.00 85.38 71 LYS A N 1
ATOM 560 C CA . LYS A 1 71 ? 5.311 -0.482 -7.365 1.00 85.38 71 LYS A CA 1
ATOM 561 C C . LYS A 1 71 ? 5.170 -1.207 -6.021 1.00 85.38 71 LYS A C 1
ATOM 563 O O . LYS A 1 71 ? 5.918 -0.898 -5.100 1.00 85.38 71 LYS A O 1
ATOM 568 N N . LEU A 1 72 ? 4.265 -2.183 -5.918 1.00 86.62 72 LEU A N 1
ATOM 569 C CA . LEU A 1 72 ? 4.093 -3.036 -4.734 1.00 86.62 72 LEU A CA 1
ATOM 570 C C . LEU A 1 72 ? 5.369 -3.804 -4.375 1.00 86.62 72 LEU A C 1
ATOM 572 O O . LEU A 1 72 ? 5.742 -3.865 -3.205 1.00 86.62 72 LEU A O 1
ATOM 576 N N . GLU A 1 73 ? 6.045 -4.370 -5.373 1.00 86.62 73 GLU A N 1
ATOM 577 C CA . GLU A 1 73 ? 7.296 -5.101 -5.159 1.00 86.62 73 GLU A CA 1
ATOM 578 C C . GLU A 1 73 ? 8.413 -4.175 -4.665 1.00 86.62 73 GLU A C 1
ATOM 580 O O . GLU A 1 73 ? 9.078 -4.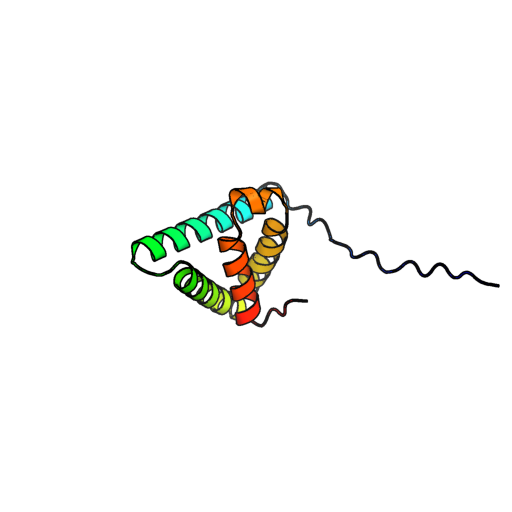471 -3.671 1.00 86.62 73 GLU A O 1
ATOM 585 N N . ASN A 1 74 ? 8.550 -3.005 -5.292 1.00 85.44 74 ASN A N 1
ATOM 586 C CA . ASN A 1 74 ? 9.521 -1.996 -4.879 1.00 85.44 74 ASN A CA 1
ATOM 587 C C . ASN A 1 74 ? 9.235 -1.471 -3.468 1.00 85.44 74 ASN A C 1
ATOM 589 O O . ASN A 1 74 ? 10.163 -1.251 -2.698 1.00 85.44 74 ASN A O 1
ATOM 593 N N . LEU A 1 75 ? 7.962 -1.300 -3.100 1.00 84.50 75 LEU A N 1
ATOM 594 C CA . LEU A 1 75 ? 7.577 -0.886 -1.751 1.00 84.50 75 LEU A CA 1
ATOM 595 C C . LEU A 1 75 ? 7.901 -1.951 -0.711 1.00 84.50 75 LEU A C 1
ATOM 597 O O . LEU A 1 75 ? 8.420 -1.599 0.341 1.00 84.50 75 LEU A O 1
ATOM 601 N N . ARG A 1 76 ? 7.658 -3.237 -0.995 1.00 85.31 76 ARG A N 1
ATOM 602 C CA . ARG A 1 76 ? 8.055 -4.333 -0.096 1.00 85.31 76 ARG A CA 1
ATOM 603 C C . ARG A 1 76 ? 9.559 -4.308 0.145 1.00 85.31 76 ARG A C 1
ATOM 605 O O . ARG A 1 76 ? 9.996 -4.381 1.285 1.00 85.31 76 ARG A O 1
ATOM 612 N N . GLN A 1 77 ? 10.345 -4.224 -0.921 1.00 81.19 77 GLN A N 1
ATOM 613 C CA . GLN A 1 77 ? 11.801 -4.240 -0.824 1.00 81.19 77 GLN A CA 1
ATOM 614 C C . GLN A 1 77 ? 12.340 -2.995 -0.109 1.00 81.19 77 GLN A C 1
ATOM 616 O O . GLN A 1 77 ? 13.179 -3.122 0.779 1.00 81.19 77 GLN A O 1
ATOM 621 N N . TYR A 1 78 ? 11.795 -1.814 -0.414 1.00 80.25 78 TYR A N 1
ATOM 622 C CA . TYR A 1 78 ? 12.106 -0.575 0.296 1.00 80.25 78 TYR A CA 1
ATOM 623 C C . TYR A 1 78 ? 11.766 -0.673 1.786 1.00 80.25 78 TYR A C 1
ATOM 625 O O . TYR A 1 78 ? 12.614 -0.380 2.621 1.00 80.25 78 TYR A O 1
ATOM 633 N N . LEU A 1 79 ? 10.566 -1.149 2.130 1.00 77.31 79 LEU A N 1
ATOM 634 C CA . LEU A 1 79 ? 10.123 -1.345 3.512 1.00 77.31 79 LEU A CA 1
ATOM 635 C C . LEU A 1 79 ? 10.793 -2.536 4.204 1.00 77.31 79 LEU A C 1
ATOM 637 O O . LEU A 1 79 ? 10.671 -2.659 5.410 1.00 77.31 79 LEU A O 1
ATOM 641 N N . ASN A 1 80 ? 11.499 -3.412 3.494 1.00 75.69 80 ASN A N 1
ATOM 642 C CA . ASN A 1 80 ? 12.356 -4.426 4.110 1.00 75.69 80 ASN A CA 1
ATOM 643 C C . ASN A 1 80 ? 13.734 -3.868 4.494 1.00 75.69 80 ASN A C 1
ATOM 645 O O . ASN A 1 80 ? 14.491 -4.540 5.189 1.00 75.69 80 ASN A O 1
ATOM 649 N N . ASN A 1 81 ? 14.063 -2.638 4.088 1.00 72.88 81 ASN A N 1
ATOM 650 C CA . ASN A 1 81 ? 15.241 -1.938 4.579 1.00 72.88 81 ASN A CA 1
ATOM 651 C C . ASN A 1 81 ? 14.969 -1.382 5.992 1.00 72.88 81 ASN A C 1
ATOM 653 O O . ASN A 1 81 ? 13.970 -0.697 6.222 1.00 72.88 81 ASN A O 1
ATOM 657 N N . ALA A 1 82 ? 15.877 -1.654 6.932 1.00 58.28 82 ALA A N 1
ATOM 658 C CA . ALA A 1 82 ? 15.750 -1.319 8.353 1.00 58.28 82 ALA A CA 1
ATOM 659 C C . ALA A 1 82 ? 15.424 0.165 8.617 1.00 58.28 82 ALA A C 1
ATOM 661 O O . ALA A 1 82 ? 14.640 0.484 9.511 1.00 58.28 82 ALA A O 1
ATOM 662 N N . THR A 1 83 ? 15.965 1.085 7.811 1.00 63.34 83 THR A N 1
ATOM 663 C CA . THR A 1 83 ? 15.683 2.525 7.949 1.00 63.34 83 THR A CA 1
ATOM 664 C C . THR A 1 83 ? 14.233 2.870 7.599 1.00 63.34 83 THR A C 1
ATOM 666 O O . THR A 1 83 ? 13.622 3.712 8.254 1.00 63.34 83 THR A O 1
ATOM 669 N N . ALA A 1 84 ? 13.653 2.202 6.600 1.00 58.97 84 ALA A N 1
ATOM 670 C CA . ALA A 1 84 ? 12.269 2.423 6.195 1.00 58.97 84 ALA A CA 1
ATOM 671 C C . ALA A 1 84 ? 11.276 1.773 7.174 1.00 58.97 84 ALA A C 1
ATOM 673 O O . ALA A 1 84 ? 10.237 2.368 7.460 1.00 58.97 84 ALA A O 1
ATOM 674 N N . GLN A 1 85 ? 11.613 0.611 7.753 1.00 59.66 85 GLN A N 1
ATOM 675 C CA . GLN A 1 85 ? 10.801 -0.029 8.802 1.00 59.66 85 GLN A CA 1
ATOM 676 C C . GLN A 1 85 ? 10.623 0.866 10.027 1.00 59.66 85 GLN A C 1
ATOM 678 O O . GLN A 1 85 ? 9.516 0.967 10.552 1.00 59.66 85 GLN A O 1
ATOM 683 N N . SER A 1 86 ? 11.687 1.559 10.444 1.00 62.28 86 SER A N 1
ATOM 684 C CA . SER A 1 86 ? 11.666 2.408 11.639 1.00 62.28 86 SER A CA 1
ATOM 685 C C . SER A 1 86 ? 10.762 3.639 11.513 1.00 62.28 86 SER A C 1
ATOM 687 O O . SER A 1 86 ? 10.300 4.142 12.533 1.00 62.28 86 SER A O 1
ATOM 689 N N . ILE A 1 87 ? 10.541 4.155 10.299 1.00 59.56 87 ILE A N 1
ATOM 690 C CA . ILE A 1 87 ? 9.776 5.394 10.066 1.00 59.56 87 ILE A CA 1
ATOM 691 C C . ILE A 1 87 ? 8.360 5.076 9.571 1.00 59.56 87 ILE A C 1
ATOM 693 O O . ILE A 1 87 ? 7.394 5.730 9.960 1.00 59.56 87 ILE A O 1
ATOM 697 N N . LEU A 1 88 ? 8.231 4.071 8.703 1.00 59.59 88 LEU A N 1
ATOM 698 C CA . LEU A 1 88 ? 7.016 3.825 7.923 1.00 59.59 88 LEU A CA 1
ATOM 699 C C . LEU A 1 88 ? 6.249 2.564 8.355 1.00 59.59 88 LEU A C 1
ATOM 701 O O . LEU A 1 88 ? 5.091 2.388 7.976 1.00 59.59 88 LEU A O 1
ATOM 705 N N . GLY A 1 89 ? 6.833 1.787 9.267 1.00 62.53 89 GLY A N 1
ATOM 706 C CA . GLY A 1 89 ? 6.117 0.921 10.190 1.00 62.53 89 GLY A CA 1
ATOM 707 C C . GLY A 1 89 ? 5.586 -0.386 9.605 1.00 62.53 89 GLY A C 1
ATOM 708 O O . GLY A 1 89 ? 5.102 -0.473 8.473 1.00 62.53 89 GLY A O 1
ATOM 709 N N . GLU A 1 90 ? 5.584 -1.399 10.469 1.00 73.38 90 GLU A N 1
ATOM 710 C CA . GLU A 1 90 ? 4.890 -2.676 10.284 1.00 73.38 90 GLU A CA 1
ATOM 711 C C . GLU A 1 90 ? 3.482 -2.552 9.662 1.00 73.38 90 GLU A C 1
ATOM 713 O O . GLU A 1 90 ? 3.140 -3.408 8.842 1.00 73.38 90 GLU A O 1
ATOM 718 N N . PRO A 1 91 ? 2.665 -1.504 9.938 1.00 80.00 91 PRO A N 1
ATOM 719 C CA . PRO A 1 91 ? 1.352 -1.373 9.318 1.00 80.00 91 PRO A CA 1
ATOM 720 C C . PRO A 1 91 ? 1.388 -1.217 7.798 1.00 80.00 91 PRO A C 1
ATOM 722 O O . PRO A 1 91 ? 0.595 -1.856 7.107 1.00 80.00 91 PRO A O 1
ATOM 725 N N . ALA A 1 92 ? 2.301 -0.398 7.264 1.00 82.81 92 ALA A N 1
ATOM 726 C CA . ALA A 1 92 ? 2.423 -0.216 5.821 1.00 82.81 92 ALA A CA 1
ATOM 727 C C . ALA A 1 92 ? 2.951 -1.496 5.165 1.00 82.81 92 ALA A C 1
ATOM 729 O O . ALA A 1 92 ? 2.420 -1.932 4.145 1.00 82.81 92 ALA A O 1
ATOM 730 N N . LEU A 1 93 ? 3.930 -2.157 5.791 1.00 84.50 93 LEU A N 1
ATOM 731 C CA . LEU A 1 93 ? 4.444 -3.441 5.315 1.00 84.50 93 LEU A CA 1
ATOM 732 C C . LEU A 1 93 ? 3.345 -4.520 5.287 1.00 84.50 93 LEU A C 1
ATOM 734 O O . LEU A 1 93 ? 3.256 -5.272 4.316 1.00 84.50 93 LEU A O 1
ATOM 738 N N . LYS A 1 94 ? 2.463 -4.559 6.296 1.00 87.81 94 LYS A N 1
ATOM 739 C CA . LYS A 1 94 ? 1.323 -5.490 6.349 1.00 87.81 94 LYS A CA 1
ATOM 740 C C . LYS A 1 94 ? 0.339 -5.257 5.197 1.00 87.81 94 LYS A C 1
ATOM 742 O O . LYS A 1 94 ? -0.039 -6.220 4.534 1.00 87.81 94 LYS A O 1
ATOM 747 N N . VAL A 1 95 ? 0.009 -3.998 4.881 1.00 89.44 95 VAL A N 1
ATOM 748 C CA . VAL A 1 95 ? -0.814 -3.648 3.702 1.00 89.44 95 VAL A CA 1
ATOM 749 C C . VAL A 1 95 ? -0.175 -4.148 2.411 1.00 89.44 95 VAL A C 1
ATOM 751 O O . VAL A 1 95 ? -0.844 -4.781 1.597 1.00 89.44 95 VAL A O 1
ATOM 754 N N . ILE A 1 96 ? 1.119 -3.881 2.218 1.00 88.19 96 ILE A N 1
ATOM 755 C CA . ILE A 1 96 ? 1.842 -4.276 1.004 1.00 88.19 96 ILE A CA 1
ATOM 756 C C . ILE A 1 96 ? 1.874 -5.800 0.856 1.00 88.19 96 ILE A C 1
ATOM 758 O O . ILE A 1 96 ? 1.643 -6.318 -0.238 1.00 88.19 96 ILE A O 1
ATOM 762 N N . ASN A 1 97 ? 2.119 -6.527 1.947 1.00 88.31 97 ASN A N 1
ATOM 763 C CA . ASN A 1 97 ? 2.137 -7.986 1.935 1.00 88.31 97 ASN A CA 1
ATOM 764 C C . ASN A 1 97 ? 0.764 -8.566 1.580 1.00 88.31 97 ASN A C 1
ATOM 766 O O . ASN A 1 97 ? 0.681 -9.401 0.679 1.00 88.31 97 ASN A O 1
ATOM 770 N N . TRP A 1 98 ? -0.311 -8.068 2.194 1.00 90.44 98 TRP A N 1
ATOM 771 C CA . TRP A 1 98 ? -1.671 -8.490 1.858 1.00 90.44 98 TRP A CA 1
ATOM 772 C C . TRP A 1 98 ? -2.075 -8.125 0.434 1.00 90.44 98 TRP A C 1
ATOM 774 O O . TRP A 1 98 ? -2.666 -8.946 -0.261 1.00 90.44 98 TRP A O 1
ATOM 784 N N . ALA A 1 99 ? -1.716 -6.937 -0.052 1.00 88.69 99 ALA A N 1
ATOM 785 C CA . ALA A 1 99 ? -2.016 -6.539 -1.422 1.00 88.69 99 ALA A CA 1
ATOM 786 C C . ALA A 1 99 ? -1.346 -7.474 -2.443 1.00 88.69 99 ALA A C 1
ATOM 788 O O . ALA A 1 99 ? -1.940 -7.824 -3.466 1.00 88.69 99 ALA A O 1
ATOM 789 N N . ARG A 1 100 ? -0.114 -7.918 -2.162 1.00 87.94 100 ARG A N 1
ATOM 790 C CA . ARG A 1 100 ? 0.613 -8.898 -2.986 1.00 87.94 100 ARG A CA 1
ATOM 791 C C . ARG A 1 100 ? -0.056 -10.273 -2.947 1.00 87.94 100 ARG A C 1
ATOM 793 O O . ARG A 1 100 ? -0.332 -10.838 -4.003 1.00 87.94 100 ARG A O 1
ATOM 800 N N . GLU A 1 101 ? -0.399 -10.761 -1.759 1.00 87.06 101 GLU A N 1
ATOM 801 C CA . GLU A 1 101 ? -1.101 -12.037 -1.583 1.00 87.06 101 GLU A CA 1
ATOM 802 C C . GLU A 1 101 ? -2.446 -12.055 -2.327 1.00 87.06 101 GLU A C 1
ATOM 804 O O . GLU A 1 101 ? -2.680 -12.903 -3.190 1.00 87.06 101 GLU A O 1
ATOM 809 N N . LEU A 1 102 ? -3.289 -11.046 -2.094 1.00 87.00 102 LEU A N 1
ATOM 810 C CA . LEU A 1 102 ? -4.609 -10.909 -2.717 1.00 87.00 102 LEU A CA 1
ATOM 811 C C . LEU A 1 102 ? -4.540 -10.707 -4.240 1.00 87.00 102 LEU A C 1
ATOM 813 O O . LEU A 1 102 ? -5.494 -11.040 -4.953 1.00 87.00 102 LEU A O 1
ATOM 817 N N . SER A 1 103 ? -3.430 -10.167 -4.761 1.00 85.12 103 SER A N 1
ATOM 818 C CA . SER A 1 103 ? -3.192 -10.005 -6.204 1.00 85.12 103 SER A CA 1
ATOM 819 C C . SER A 1 103 ? -2.637 -11.251 -6.894 1.00 85.12 103 SER A C 1
ATOM 821 O O . SER A 1 103 ? -2.521 -11.258 -8.119 1.00 85.12 103 SER A O 1
ATOM 823 N N . GLY A 1 104 ? -2.339 -12.319 -6.148 1.00 79.62 104 GLY A N 1
ATOM 824 C CA . GLY A 1 104 ? -1.701 -13.520 -6.690 1.00 79.62 104 GLY A CA 1
ATOM 825 C C . GLY A 1 104 ? -0.213 -13.322 -6.994 1.00 79.62 104 GLY A C 1
ATOM 826 O O . GLY A 1 104 ? 0.401 -14.148 -7.671 1.00 79.62 104 GLY A O 1
ATOM 827 N N . ILE A 1 105 ? 0.388 -12.235 -6.497 1.00 71.75 105 ILE A N 1
ATOM 828 C CA . ILE A 1 105 ? 1.838 -12.056 -6.458 1.00 71.75 105 ILE A CA 1
ATOM 829 C C . ILE A 1 105 ? 2.325 -12.913 -5.287 1.00 71.75 105 ILE A C 1
ATOM 831 O O . ILE A 1 105 ? 2.437 -12.442 -4.158 1.00 71.75 105 ILE A O 1
ATOM 835 N N . LEU A 1 106 ? 2.527 -14.207 -5.557 1.00 59.03 106 LEU A N 1
ATOM 836 C CA . LEU A 1 106 ? 2.981 -15.180 -4.564 1.00 59.03 106 LEU A CA 1
ATOM 837 C C . LEU A 1 106 ? 4.176 -14.633 -3.767 1.00 59.03 106 LEU A C 1
ATOM 839 O O . LEU A 1 106 ? 5.123 -14.082 -4.336 1.00 59.03 106 LEU A O 1
ATOM 843 N N . LEU A 1 107 ? 4.129 -14.832 -2.448 1.00 54.59 107 LEU A N 1
ATOM 844 C CA . LEU A 1 107 ? 5.265 -14.696 -1.539 1.00 54.59 107 LEU A CA 1
ATOM 845 C C . LEU A 1 107 ? 6.292 -15.784 -1.901 1.00 54.59 107 LEU A C 1
ATOM 847 O O . LEU A 1 107 ? 6.311 -16.849 -1.295 1.00 54.59 107 LEU A O 1
ATOM 851 N N . ARG A 1 108 ? 7.073 -15.558 -2.959 1.00 47.34 108 ARG A N 1
ATOM 852 C CA . ARG A 1 108 ? 8.347 -16.249 -3.162 1.00 47.34 108 ARG A CA 1
ATOM 853 C C . ARG A 1 108 ? 9.452 -15.518 -2.410 1.00 47.34 108 ARG A C 1
ATOM 855 O O . ARG A 1 108 ? 9.365 -14.265 -2.282 1.00 47.34 108 ARG A O 1
#

Foldseek 3Di:
DDDDPPPDPPPCPVPPPQDPVRLVVLLVVLVVLVVQLVVVVVVVDDSVRSLLVLLLVLLVCVLVDVVSVVSLVSNLSSCVPPVNCVPSHPSSNSSSVSNCVSNVVDPD